Protein AF-A0ABD0NWN4-F1 (afdb_monomer_lite)

pLDDT: mean 89.92, std 14.35, range [46.28, 98.56]

Foldseek 3Di:
DPPDDDDLLQVLLCVPPNVPDDRPQKDFDPPDPADPVVPDPDHDNPNVRIDGHDDPPD

Secondary structure (DSSP, 8-state):
-TT----HHHHHHHHHT-TT--TT-EEE-TT-TT-GGG--SS----GGGEEE---TT-

Sequence (58 aa):
VAGRKGFPHVIYARLWRWPDLHKNELKHVKFCQYAFDLKYDNVCVNPYHYERVVSPGI

Structure (mmCIF, N/CA/C/O backbone):
data_AF-A0ABD0NWN4-F1
#
_entry.id   AF-A0ABD0NWN4-F1
#
loop_
_atom_site.group_PDB
_atom_site.id
_atom_site.type_symbol
_atom_site.label_atom_id
_atom_site.label_alt_id
_atom_site.label_comp_id
_atom_site.label_asym_id
_atom_site.label_entity_id
_atom_site.label_seq_id
_atom_site.pdbx_PDB_ins_code
_atom_site.Cartn_x
_atom_site.Cartn_y
_atom_site.Cartn_z
_atom_site.occupancy
_atom_site.B_iso_or_equiv
_atom_site.auth_seq_id
_atom_site.auth_comp_id
_atom_site.auth_asym_id
_atom_site.auth_atom_id
_atom_site.pdbx_PDB_model_num
ATOM 1 N N . VAL A 1 1 ? 18.419 -0.657 1.215 1.00 50.56 1 VAL A N 1
ATOM 2 C CA . VAL A 1 1 ? 19.225 -1.020 0.022 1.00 50.56 1 VAL A CA 1
ATOM 3 C C . VAL A 1 1 ? 20.120 0.155 -0.320 1.00 50.56 1 VAL A C 1
ATOM 5 O O . VAL A 1 1 ? 19.629 1.277 -0.316 1.00 50.56 1 VAL A O 1
ATOM 8 N N . ALA A 1 2 ? 21.414 -0.108 -0.519 1.00 52.09 2 ALA A N 1
ATOM 9 C CA . ALA A 1 2 ? 22.491 0.869 -0.700 1.00 52.09 2 ALA A CA 1
ATOM 10 C C . ALA A 1 2 ? 22.050 2.174 -1.401 1.00 52.09 2 ALA A C 1
ATOM 12 O O . ALA A 1 2 ? 21.647 2.167 -2.562 1.00 52.09 2 ALA A O 1
ATOM 13 N N . GLY A 1 3 ? 22.078 3.288 -0.661 1.00 63.28 3 GLY A N 1
ATOM 14 C CA . GLY A 1 3 ? 21.946 4.658 -1.177 1.00 63.28 3 GLY A CA 1
ATOM 15 C C . GLY A 1 3 ? 20.578 5.108 -1.712 1.00 63.28 3 GLY A C 1
ATOM 16 O O . GLY A 1 3 ? 20.377 6.307 -1.890 1.00 63.28 3 GLY A O 1
ATOM 17 N N . ARG A 1 4 ? 19.611 4.211 -1.950 1.00 64.19 4 ARG A N 1
ATOM 18 C CA . ARG A 1 4 ? 18.298 4.580 -2.511 1.00 64.19 4 ARG A CA 1
ATOM 19 C C . ARG A 1 4 ? 17.244 4.701 -1.412 1.00 64.19 4 ARG A C 1
ATOM 21 O O . ARG A 1 4 ? 16.816 3.701 -0.838 1.00 64.19 4 ARG A O 1
ATOM 28 N N . LYS A 1 5 ? 16.802 5.935 -1.141 1.00 76.12 5 LYS A N 1
ATOM 29 C CA . LYS A 1 5 ? 15.639 6.220 -0.285 1.00 76.12 5 LYS A CA 1
ATOM 30 C C . LYS A 1 5 ? 14.380 5.693 -0.982 1.00 76.12 5 LYS A C 1
ATOM 32 O O . LYS A 1 5 ? 13.991 6.210 -2.024 1.00 76.12 5 LYS A O 1
ATOM 37 N N . GLY A 1 6 ? 13.772 4.648 -0.432 1.00 84.56 6 GLY A N 1
ATOM 38 C CA . GLY A 1 6 ? 12.510 4.083 -0.908 1.00 84.56 6 GLY A CA 1
ATOM 39 C C . GLY A 1 6 ? 11.558 3.856 0.260 1.00 84.56 6 GLY A C 1
ATOM 40 O O . GLY A 1 6 ? 11.999 3.710 1.399 1.00 84.56 6 GLY A O 1
ATOM 41 N N . PHE A 1 7 ? 10.257 3.839 -0.012 1.00 93.88 7 PHE A N 1
ATOM 42 C CA . PHE A 1 7 ? 9.256 3.591 1.020 1.00 93.88 7 PHE A CA 1
ATOM 43 C C . PHE A 1 7 ? 9.240 2.098 1.381 1.00 93.88 7 PHE A C 1
ATOM 45 O O . PHE A 1 7 ? 9.104 1.272 0.476 1.00 93.88 7 PHE A O 1
ATOM 52 N N . PRO A 1 8 ? 9.369 1.719 2.665 1.00 95.50 8 PRO A N 1
ATOM 53 C CA . PRO A 1 8 ? 9.563 0.322 3.051 1.00 95.50 8 PRO A CA 1
ATOM 54 C C . PRO A 1 8 ? 8.390 -0.571 2.625 1.00 95.50 8 PRO A C 1
ATOM 56 O O . PRO A 1 8 ? 8.616 -1.643 2.072 1.00 95.50 8 PRO A O 1
ATOM 59 N N . HIS A 1 9 ? 7.148 -0.102 2.773 1.00 96.62 9 HIS A N 1
ATOM 60 C CA . HIS A 1 9 ? 5.961 -0.837 2.324 1.00 96.62 9 HIS A CA 1
ATOM 61 C C . HIS A 1 9 ? 5.951 -1.079 0.799 1.00 96.62 9 HIS A C 1
ATOM 63 O O . HIS A 1 9 ? 5.612 -2.174 0.360 1.00 96.62 9 HIS A O 1
ATOM 69 N N . VAL A 1 10 ? 6.417 -0.114 -0.008 1.00 96.31 10 VAL A N 1
ATOM 70 C CA . VAL A 1 10 ? 6.567 -0.272 -1.468 1.00 96.31 10 VAL A CA 1
ATOM 71 C C . VAL A 1 10 ? 7.674 -1.271 -1.807 1.00 96.31 10 VAL A C 1
ATOM 73 O O . VAL A 1 10 ? 7.495 -2.091 -2.702 1.00 96.31 10 VAL A O 1
ATOM 76 N N . ILE A 1 11 ? 8.811 -1.232 -1.100 1.00 95.94 11 ILE A N 1
ATOM 77 C CA . ILE A 1 11 ? 9.942 -2.148 -1.339 1.00 95.94 11 ILE A CA 1
ATOM 78 C C . ILE A 1 11 ? 9.501 -3.600 -1.142 1.00 95.94 11 ILE A C 1
ATOM 80 O O . ILE A 1 11 ? 9.722 -4.434 -2.019 1.00 95.94 11 ILE A O 1
ATOM 84 N N . TYR A 1 12 ? 8.854 -3.895 -0.016 1.00 96.94 12 TYR A N 1
ATOM 85 C CA . TYR A 1 12 ? 8.422 -5.254 0.301 1.00 96.94 12 TYR A CA 1
ATOM 86 C C . TYR A 1 12 ? 7.244 -5.715 -0.565 1.00 96.94 12 TYR A C 1
ATOM 88 O O . TYR A 1 12 ? 7.229 -6.862 -1.012 1.00 96.94 12 TYR A O 1
ATOM 96 N N . ALA A 1 13 ? 6.296 -4.829 -0.890 1.00 97.56 13 ALA A N 1
ATOM 97 C CA . ALA A 1 13 ? 5.230 -5.152 -1.837 1.00 97.56 13 ALA A CA 1
ATOM 98 C C . ALA A 1 13 ? 5.766 -5.447 -3.246 1.00 97.56 13 ALA A C 1
ATOM 100 O O . ALA A 1 13 ? 5.288 -6.376 -3.900 1.00 97.56 13 ALA A O 1
ATOM 101 N N . ARG A 1 14 ? 6.802 -4.720 -3.688 1.00 96.00 14 ARG A N 1
ATOM 102 C CA . ARG A 1 14 ? 7.476 -4.994 -4.960 1.00 96.00 14 ARG A CA 1
ATOM 103 C C . ARG A 1 14 ? 8.185 -6.345 -4.963 1.00 96.00 14 ARG A C 1
ATOM 105 O O . ARG A 1 14 ? 8.135 -7.057 -5.957 1.00 96.00 14 ARG A O 1
ATOM 112 N N . LEU A 1 15 ? 8.831 -6.693 -3.852 1.00 96.50 15 LEU A N 1
ATOM 113 C CA . LEU A 1 15 ? 9.603 -7.928 -3.734 1.00 96.50 15 LEU A CA 1
ATOM 114 C C . LEU A 1 15 ? 8.714 -9.182 -3.734 1.00 96.50 15 LEU A C 1
ATOM 116 O O . LEU A 1 15 ? 9.092 -10.181 -4.337 1.00 96.50 15 LEU A O 1
ATOM 120 N N . TRP A 1 16 ? 7.546 -9.134 -3.084 1.00 98.12 16 TRP A N 1
ATOM 121 C CA . TRP A 1 16 ? 6.719 -10.330 -2.863 1.00 98.12 16 TRP A CA 1
ATOM 122 C C . TRP A 1 16 ? 5.403 -10.395 -3.640 1.00 98.12 16 TRP A C 1
ATOM 124 O O . TRP A 1 16 ? 4.806 -11.467 -3.686 1.00 98.12 16 TRP A O 1
ATOM 134 N N . ARG A 1 17 ? 4.907 -9.290 -4.209 1.00 97.25 17 ARG A N 1
ATOM 135 C CA . ARG A 1 17 ? 3.592 -9.277 -4.880 1.00 97.25 17 ARG A CA 1
ATOM 136 C C . ARG A 1 17 ? 3.625 -8.693 -6.286 1.00 97.25 17 ARG A C 1
ATOM 138 O O . ARG A 1 17 ? 3.106 -9.321 -7.201 1.00 97.25 17 ARG A O 1
ATOM 145 N N . TRP A 1 18 ? 4.213 -7.511 -6.460 1.00 96.88 18 TRP A N 1
ATOM 146 C CA . TRP A 1 18 ? 4.109 -6.742 -7.708 1.00 96.88 18 TRP A CA 1
ATOM 147 C C . TRP A 1 18 ? 5.474 -6.202 -8.157 1.00 96.88 18 TRP A C 1
ATOM 149 O O . TRP A 1 18 ? 5.833 -5.080 -7.796 1.00 96.88 18 TRP A O 1
ATOM 159 N N . PRO A 1 19 ? 6.256 -6.966 -8.939 1.00 96.12 19 PRO A N 1
ATOM 160 C CA . PRO A 1 19 ? 7.607 -6.572 -9.355 1.00 96.12 19 PRO A CA 1
ATOM 161 C C . PRO A 1 19 ? 7.687 -5.220 -10.087 1.00 96.12 19 PRO A C 1
ATOM 163 O O . PRO A 1 19 ? 8.704 -4.530 -10.008 1.00 96.12 19 PRO A O 1
ATOM 166 N N . ASP A 1 20 ? 6.605 -4.825 -10.754 1.00 94.31 20 ASP A N 1
ATOM 167 C CA . ASP A 1 20 ? 6.429 -3.605 -11.549 1.00 94.31 20 ASP A CA 1
ATOM 168 C C . ASP A 1 20 ? 5.791 -2.436 -10.768 1.00 94.31 20 ASP A C 1
ATOM 170 O O . ASP A 1 20 ? 5.484 -1.397 -11.342 1.00 94.31 20 ASP A O 1
ATOM 174 N N . LEU A 1 21 ? 5.595 -2.573 -9.454 1.00 94.00 21 LEU A N 1
ATOM 175 C CA . LEU A 1 21 ? 4.881 -1.592 -8.635 1.00 94.00 21 LEU A CA 1
ATOM 176 C C . LEU A 1 21 ? 5.557 -0.212 -8.589 1.00 94.00 21 LEU A C 1
ATOM 178 O O . LEU A 1 21 ? 6.732 -0.088 -8.208 1.00 94.00 21 LEU A O 1
ATOM 182 N N . HIS A 1 22 ? 4.777 0.842 -8.826 1.00 91.06 22 HIS A N 1
ATOM 183 C CA . HIS A 1 22 ? 5.167 2.240 -8.641 1.00 91.06 22 HIS A CA 1
ATOM 184 C C . HIS A 1 22 ? 4.738 2.806 -7.272 1.00 91.06 22 HIS A C 1
ATOM 186 O O . HIS A 1 22 ? 3.875 2.283 -6.574 1.00 91.06 22 HIS A O 1
ATOM 192 N N . LYS A 1 23 ? 5.369 3.917 -6.861 1.00 88.12 23 LYS A N 1
ATOM 193 C CA . LYS A 1 23 ? 5.286 4.471 -5.492 1.00 88.12 23 LYS A CA 1
ATOM 194 C C . LYS A 1 23 ? 3.880 4.854 -4.992 1.00 88.12 23 LYS A C 1
ATOM 196 O O . LYS A 1 23 ? 3.696 4.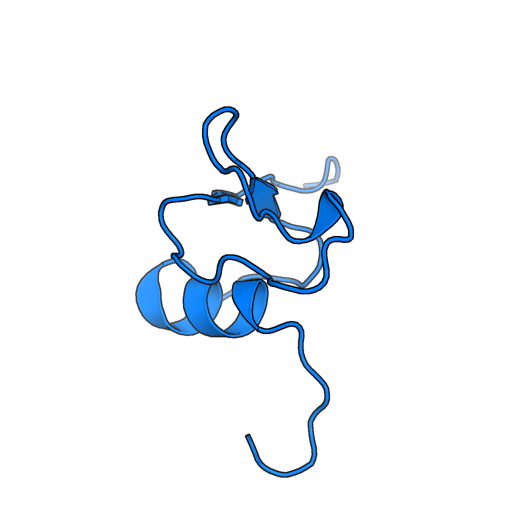894 -3.786 1.00 88.12 23 LYS A O 1
ATOM 201 N N . ASN A 1 24 ? 2.931 5.137 -5.887 1.00 90.56 24 ASN A N 1
ATOM 202 C CA 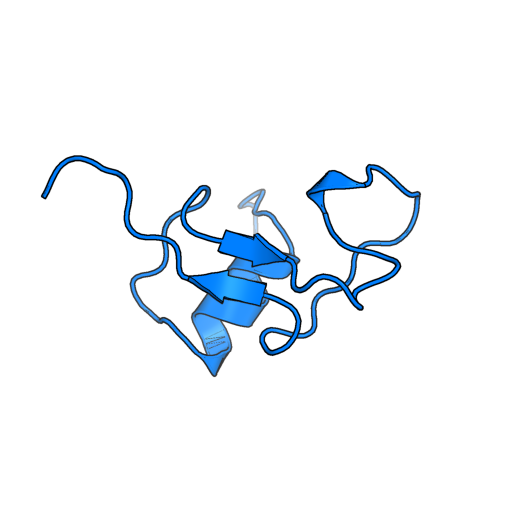. ASN A 1 24 ? 1.587 5.633 -5.549 1.00 90.56 24 ASN A CA 1
ATOM 203 C C . ASN A 1 24 ? 0.479 4.639 -5.932 1.00 90.56 24 ASN A C 1
ATOM 205 O O . ASN A 1 24 ? -0.685 5.009 -6.025 1.00 90.56 24 ASN A O 1
ATOM 209 N N . GLU A 1 25 ? 0.843 3.386 -6.192 1.00 94.75 25 GLU A N 1
ATOM 210 C CA . GLU A 1 25 ? -0.094 2.350 -6.629 1.00 94.75 25 GLU A CA 1
ATOM 211 C C . GLU A 1 25 ? -0.559 1.460 -5.476 1.00 94.75 25 GLU A C 1
ATOM 213 O O . GLU A 1 25 ? -1.090 0.386 -5.720 1.00 94.75 25 GLU A O 1
ATOM 218 N N . LEU A 1 26 ? -0.348 1.855 -4.218 1.00 96.19 26 LEU A N 1
ATOM 219 C CA . LEU A 1 26 ? -0.792 1.088 -3.055 1.00 96.19 26 LEU A CA 1
ATOM 220 C C . LEU A 1 26 ? -1.805 1.871 -2.237 1.00 96.19 26 LEU A C 1
ATOM 222 O O . LEU A 1 26 ? -1.598 3.041 -1.929 1.00 96.19 26 LEU A O 1
ATOM 226 N N . LYS A 1 27 ? -2.855 1.176 -1.809 1.00 97.00 27 LYS A N 1
ATOM 227 C CA . LYS A 1 27 ? -3.782 1.628 -0.774 1.00 97.00 27 LYS A CA 1
ATOM 228 C C . LYS A 1 27 ? -3.842 0.577 0.323 1.00 97.00 27 LYS A C 1
ATOM 230 O O . LYS A 1 27 ? -3.855 -0.613 0.036 1.00 97.00 27 LYS A O 1
ATOM 235 N N . HIS A 1 28 ? -3.851 0.991 1.583 1.00 97.62 28 HIS A N 1
ATOM 236 C CA . HIS A 1 28 ? -3.946 0.043 2.688 1.00 97.62 28 HIS A CA 1
ATOM 237 C C . HIS A 1 28 ? -5.367 -0.518 2.840 1.00 97.62 28 HIS A C 1
ATOM 239 O O . HIS A 1 28 ? -6.359 0.176 2.603 1.00 97.62 28 HIS A O 1
ATOM 245 N N . VAL A 1 29 ? -5.464 -1.773 3.276 1.00 97.94 29 VAL A N 1
ATOM 246 C CA . VAL A 1 29 ? -6.738 -2.398 3.662 1.00 97.94 29 VAL A CA 1
ATOM 247 C C . VAL A 1 29 ? -7.259 -1.787 4.963 1.00 97.94 29 VAL A C 1
ATOM 249 O O . VAL A 1 29 ? -6.480 -1.388 5.829 1.00 97.94 29 VAL A O 1
ATOM 252 N N . LYS A 1 30 ? -8.586 -1.772 5.142 1.00 97.00 30 LYS A N 1
ATOM 253 C CA . LYS A 1 30 ? -9.242 -1.098 6.281 1.00 97.00 30 LYS A CA 1
ATOM 254 C C . LYS A 1 30 ? -8.781 -1.581 7.661 1.00 97.00 30 LYS A C 1
ATOM 256 O O . LYS A 1 30 ? -8.834 -0.814 8.613 1.00 97.00 30 LYS A O 1
ATOM 261 N N . PHE A 1 31 ? -8.355 -2.838 7.785 1.00 97.44 31 PHE A N 1
ATOM 262 C CA . PHE A 1 31 ? -7.931 -3.415 9.065 1.00 97.44 31 PHE A CA 1
ATOM 263 C C . PHE A 1 31 ? -6.450 -3.162 9.400 1.00 97.44 31 PHE A C 1
ATOM 265 O O . PHE A 1 31 ? -5.990 -3.549 10.473 1.00 97.44 31 PHE A O 1
ATOM 272 N N . CYS A 1 32 ? -5.675 -2.540 8.505 1.00 98.12 32 CYS A N 1
ATOM 273 C CA . CYS A 1 32 ? -4.268 -2.256 8.763 1.00 98.12 32 CYS A CA 1
ATOM 274 C C . CYS A 1 32 ? -4.122 -1.058 9.710 1.00 98.12 32 CYS A C 1
ATOM 276 O O . CYS A 1 32 ? -4.351 0.083 9.323 1.00 98.12 32 CYS A O 1
ATOM 278 N N . GLN A 1 33 ? -3.691 -1.318 10.944 1.00 98.12 33 GLN A N 1
ATOM 279 C CA . GLN A 1 33 ? -3.582 -0.301 11.999 1.00 98.12 33 GLN A CA 1
ATOM 280 C C . GLN A 1 33 ? -2.352 0.611 11.871 1.00 98.12 33 GLN A C 1
ATOM 282 O O . GLN A 1 33 ? -2.327 1.688 12.452 1.00 98.12 33 GLN A O 1
ATOM 287 N N . TYR A 1 34 ? -1.338 0.193 11.110 1.00 98.25 34 TYR A N 1
ATOM 288 C CA . TYR A 1 34 ? -0.055 0.898 10.982 1.00 98.25 34 TYR A CA 1
ATOM 289 C C . TYR A 1 34 ? 0.280 1.223 9.523 1.00 98.25 34 TYR A C 1
ATOM 291 O O . TYR A 1 34 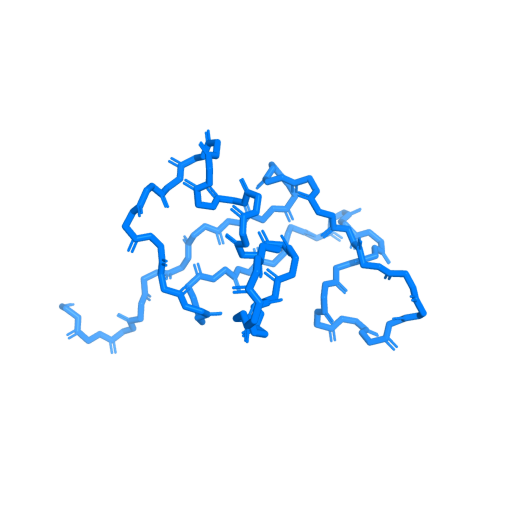? 1.440 1.201 9.121 1.00 98.25 34 TYR A O 1
ATOM 299 N N . ALA A 1 35 ? -0.726 1.438 8.678 1.00 97.56 35 ALA A N 1
ATOM 300 C CA . ALA A 1 35 ? -0.491 1.766 7.278 1.00 97.56 35 ALA A CA 1
ATOM 301 C C . ALA A 1 35 ? 0.326 3.058 7.113 1.00 97.56 35 ALA A C 1
ATOM 303 O O . ALA A 1 35 ? 0.210 3.985 7.913 1.00 97.56 35 ALA A O 1
ATOM 304 N N . PHE A 1 36 ? 1.120 3.131 6.039 1.00 96.62 36 PHE A N 1
ATOM 305 C CA . PHE A 1 36 ? 1.977 4.286 5.746 1.00 96.62 36 PHE A CA 1
ATOM 306 C C . PHE A 1 36 ? 1.221 5.629 5.759 1.00 96.62 36 PHE A C 1
ATOM 308 O O . PHE A 1 36 ? 1.704 6.602 6.335 1.00 96.62 36 PHE A O 1
ATOM 315 N N . ASP A 1 37 ? 0.010 5.664 5.198 1.00 94.88 37 ASP A N 1
ATOM 316 C CA . ASP A 1 37 ? -0.800 6.887 5.099 1.00 94.88 37 ASP A CA 1
ATOM 317 C C . ASP A 1 37 ? -1.307 7.409 6.453 1.00 94.88 37 ASP A C 1
ATOM 319 O O . ASP A 1 37 ? -1.702 8.571 6.548 1.00 94.88 37 ASP A O 1
ATOM 323 N N . LEU A 1 38 ? -1.285 6.579 7.504 1.00 96.88 38 LEU A N 1
ATOM 324 C CA . LEU A 1 38 ? -1.748 6.949 8.846 1.00 96.88 38 LEU A CA 1
ATOM 325 C C . LEU A 1 38 ? -0.713 7.769 9.633 1.00 96.88 38 LEU A C 1
ATOM 327 O O . LEU A 1 38 ? -1.049 8.318 10.677 1.00 96.88 38 LEU A O 1
ATOM 331 N N . LYS A 1 39 ? 0.522 7.895 9.121 1.00 95.00 39 LYS A N 1
ATOM 332 C CA . LYS A 1 39 ? 1.587 8.757 9.673 1.00 95.00 39 LYS A CA 1
ATOM 333 C C . LYS A 1 39 ? 1.929 8.487 11.150 1.00 95.00 39 LYS A C 1
ATOM 335 O O . LYS A 1 39 ? 2.213 9.419 11.898 1.00 95.00 39 LYS A O 1
ATOM 340 N N . TYR A 1 40 ? 1.924 7.219 11.555 1.00 96.38 40 TYR A N 1
ATOM 341 C CA . TYR A 1 40 ? 2.441 6.783 12.855 1.00 96.38 40 TYR A CA 1
ATOM 342 C C . TYR A 1 40 ? 3.969 6.625 12.845 1.00 96.38 40 TYR A C 1
ATOM 344 O O . TYR A 1 40 ? 4.589 6.564 11.783 1.00 96.38 40 TYR A O 1
ATOM 352 N N . ASP A 1 41 ? 4.562 6.475 14.033 1.00 96.19 41 ASP A N 1
ATOM 353 C CA . ASP A 1 41 ? 5.998 6.195 14.200 1.00 96.1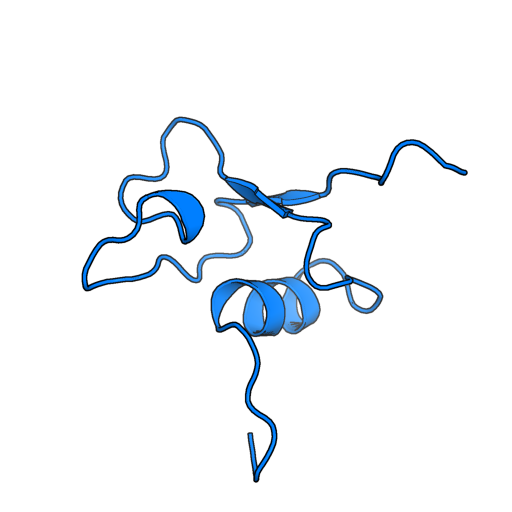9 41 ASP A CA 1
ATOM 354 C C . ASP A 1 41 ? 6.416 4.860 13.562 1.00 96.19 41 ASP A C 1
ATOM 356 O O . ASP A 1 41 ? 7.539 4.704 13.082 1.00 96.19 41 ASP A O 1
ATOM 360 N N . ASN A 1 42 ? 5.491 3.894 13.530 1.00 96.19 42 ASN A N 1
ATOM 361 C CA . ASN A 1 42 ? 5.681 2.579 12.928 1.00 96.19 42 ASN A CA 1
ATOM 362 C C . ASN A 1 42 ? 4.924 2.464 11.601 1.00 96.19 42 ASN A C 1
ATOM 364 O O . ASN A 1 42 ? 3.788 2.922 11.478 1.00 96.19 42 ASN A O 1
ATOM 368 N N . VAL A 1 43 ? 5.526 1.763 10.634 1.00 97.56 43 VAL A N 1
ATOM 369 C CA . VAL A 1 43 ? 4.932 1.506 9.315 1.00 97.56 43 VAL A CA 1
ATOM 370 C C . VAL A 1 43 ? 4.800 0.004 9.076 1.00 97.56 43 VAL A C 1
ATOM 372 O O . VAL A 1 43 ? 5.778 -0.741 9.114 1.00 97.56 43 VAL A O 1
ATOM 375 N N . CYS A 1 44 ? 3.587 -0.442 8.764 1.00 98.38 44 CYS A N 1
ATOM 376 C CA . CYS A 1 44 ? 3.298 -1.799 8.334 1.00 98.38 44 CYS A CA 1
ATOM 377 C C . CYS A 1 44 ? 3.926 -2.052 6.965 1.00 98.38 44 CYS A C 1
ATOM 379 O O . CYS A 1 44 ? 3.656 -1.337 5.997 1.00 98.38 44 CYS A O 1
ATOM 381 N N . VAL A 1 45 ? 4.729 -3.108 6.882 1.00 98.12 45 VAL A N 1
ATOM 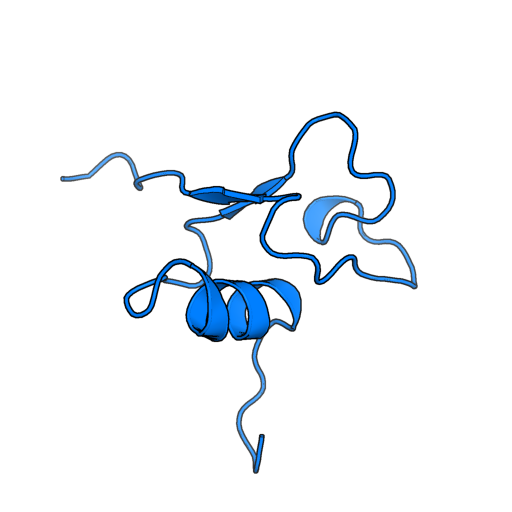382 C CA . VAL A 1 45 ? 5.400 -3.535 5.649 1.00 98.12 45 VAL A CA 1
ATOM 383 C C . VAL A 1 45 ? 4.841 -4.831 5.069 1.00 98.12 45 VAL A C 1
ATOM 385 O O . VAL A 1 45 ? 5.318 -5.267 4.027 1.00 98.12 45 VAL A O 1
ATOM 388 N N . ASN A 1 46 ? 3.841 -5.443 5.718 1.00 98.38 46 ASN A N 1
ATOM 389 C CA . ASN A 1 46 ? 3.201 -6.655 5.215 1.00 98.38 46 ASN A CA 1
ATOM 390 C C . ASN A 1 46 ? 2.523 -6.351 3.864 1.00 98.38 46 ASN A C 1
ATOM 392 O O . ASN A 1 46 ? 1.535 -5.611 3.847 1.00 98.38 46 ASN A O 1
ATOM 396 N N . PRO A 1 47 ? 2.984 -6.935 2.742 1.00 98.00 47 PRO A N 1
ATOM 397 C CA . PRO A 1 47 ? 2.419 -6.666 1.424 1.00 98.00 47 PRO A CA 1
ATOM 398 C C . PRO A 1 47 ? 0.928 -6.964 1.320 1.00 98.00 47 PRO A C 1
ATOM 400 O O . PRO A 1 47 ? 0.242 -6.324 0.531 1.00 98.00 47 PRO A O 1
ATOM 403 N N . TYR A 1 48 ? 0.420 -7.932 2.086 1.00 98.06 48 TYR A N 1
ATOM 404 C CA . TYR A 1 48 ? -0.985 -8.350 2.063 1.00 98.06 48 TYR A CA 1
ATOM 405 C C . TYR A 1 48 ? -1.918 -7.391 2.810 1.00 98.06 48 TYR A C 1
ATOM 407 O O . TYR A 1 48 ? -3.132 -7.526 2.717 1.00 98.06 48 TYR A O 1
ATOM 415 N N . HIS A 1 49 ? -1.372 -6.396 3.512 1.00 98.56 49 HIS A N 1
ATOM 416 C CA . HIS A 1 49 ? -2.149 -5.306 4.108 1.00 98.56 49 HIS A CA 1
ATOM 417 C C . HIS A 1 49 ? -2.322 -4.112 3.153 1.00 98.56 49 HIS A C 1
ATOM 419 O O . HIS A 1 49 ? -2.829 -3.063 3.552 1.00 98.56 49 HIS A O 1
ATOM 425 N N . TYR A 1 50 ? -1.897 -4.262 1.897 1.00 98.25 50 TYR A N 1
ATOM 426 C CA . TYR A 1 50 ? -2.070 -3.273 0.845 1.00 98.25 50 TYR A CA 1
ATOM 427 C C . TYR A 1 50 ? -2.745 -3.906 -0.372 1.00 98.25 50 TYR A C 1
ATOM 429 O O . TYR A 1 50 ? -2.562 -5.084 -0.677 1.00 98.25 50 TYR A O 1
ATOM 437 N N . GLU A 1 51 ? -3.510 -3.109 -1.093 1.00 97.31 51 GLU A N 1
ATOM 438 C CA . GLU A 1 51 ? -4.116 -3.430 -2.377 1.00 97.31 51 GLU A CA 1
ATOM 439 C C . GLU A 1 51 ? -3.476 -2.549 -3.446 1.00 97.31 51 GLU A C 1
ATOM 441 O O . GLU A 1 51 ? -3.199 -1.369 -3.199 1.00 97.31 51 GLU A O 1
ATOM 446 N N . ARG A 1 52 ? -3.222 -3.123 -4.628 1.00 95.62 52 ARG A N 1
ATOM 447 C CA . ARG A 1 52 ? -2.729 -2.342 -5.759 1.00 95.62 52 ARG A CA 1
ATOM 448 C C . ARG A 1 52 ? -3.890 -1.562 -6.358 1.00 95.62 52 ARG A C 1
ATOM 450 O O . ARG A 1 52 ? -4.901 -2.150 -6.731 1.00 95.62 52 ARG A O 1
ATOM 457 N N . VAL A 1 53 ? -3.726 -0.253 -6.465 1.00 93.25 53 VAL A N 1
ATOM 458 C CA . VAL A 1 53 ? -4.649 0.641 -7.161 1.00 93.25 53 VAL A CA 1
ATOM 459 C C . VAL A 1 53 ? -3.991 1.085 -8.461 1.00 93.25 53 VAL A C 1
ATOM 461 O O . VAL A 1 53 ? -2.845 1.532 -8.466 1.00 93.25 53 VAL A O 1
ATOM 464 N N . VAL A 1 54 ? -4.699 0.927 -9.576 1.00 80.00 54 VAL A N 1
ATOM 465 C CA . VAL A 1 54 ? -4.245 1.437 -10.873 1.00 80.00 54 VAL A CA 1
ATOM 466 C C . VAL A 1 54 ? -4.529 2.936 -10.889 1.00 80.00 54 VAL A C 1
ATOM 468 O O . VAL A 1 54 ? -5.629 3.357 -10.523 1.00 80.00 54 VAL A O 1
ATOM 471 N N . SER A 1 55 ? -3.544 3.756 -11.264 1.00 66.00 55 SER A N 1
ATOM 472 C CA . SER A 1 55 ? -3.809 5.184 -11.471 1.00 66.00 55 SER A CA 1
ATOM 473 C C . SER A 1 55 ? -4.876 5.340 -12.562 1.00 66.00 55 SER A C 1
ATOM 475 O O . SER A 1 55 ? -4.748 4.692 -13.600 1.00 66.00 55 SER A O 1
ATOM 477 N N . PRO A 1 56 ? -5.919 6.167 -12.364 1.00 53.69 56 PRO A N 1
ATOM 478 C CA . PRO A 1 56 ? -6.897 6.441 -13.412 1.00 53.69 56 PRO A CA 1
ATOM 479 C C . PRO A 1 56 ? -6.172 7.165 -14.554 1.00 53.69 56 PRO A C 1
ATOM 481 O O . PRO A 1 56 ? -5.840 8.342 -14.431 1.00 53.69 56 PRO A O 1
ATOM 484 N N . GLY A 1 57 ? -5.827 6.438 -15.616 1.00 53.03 57 GLY A N 1
ATOM 485 C CA . GLY A 1 57 ? -4.967 6.948 -16.690 1.00 53.03 57 GLY A CA 1
ATOM 486 C C . GLY A 1 57 ? -4.305 5.901 -17.592 1.00 53.03 57 GLY A C 1
ATOM 487 O O . GLY A 1 57 ? -3.477 6.284 -18.415 1.00 53.03 57 GLY A O 1
ATOM 488 N N . ILE A 1 58 ? -4.656 4.617 -17.451 1.00 46.28 58 ILE A N 1
ATOM 489 C CA . ILE A 1 58 ? -4.63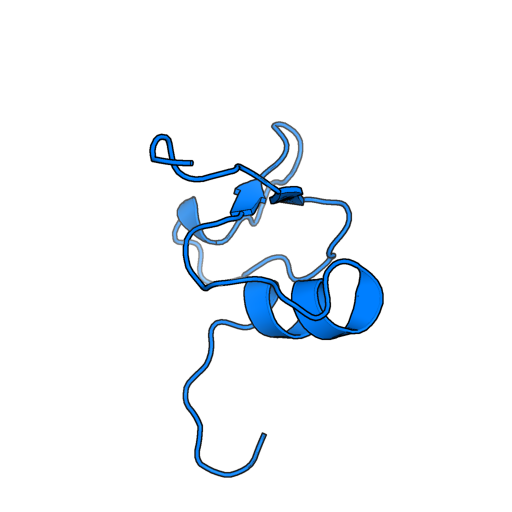3 3.647 -18.558 1.00 46.28 58 ILE A CA 1
ATOM 490 C C . ILE A 1 58 ? -6.068 3.497 -19.051 1.00 46.28 58 ILE A C 1
ATOM 492 O O . ILE A 1 58 ? -6.957 3.406 -18.171 1.00 46.28 58 ILE A O 1
#

InterPro domains:
  IPR003619 MAD homology 1, Dwarfin-type [PF03165] (2-54)
  IPR003619 MAD homology 1, Dwarfin-type [SM00523] (1-57)
  IPR013019 MAD homology, MH1 [PS51075] (1-58)
  IPR013790 SMAD/Dwarfins [PTHR13703] (1-56)
  IPR036578 SMAD MH1 domain superfamily [G3DSA:3.90.520.10] (1-58)
  IPR036578 SMAD MH1 domain superfamily [SSF56366] (2-54)

Organism: Cirrhinus mrigala (NCBI:txid683832)

Radius of gyration: 11.46 Å; chains: 1; bounding box: 32×19×33 Å